Protein AF-A0A107F5Z0-F1 (afdb_monomer_lite)

Radius of gyration: 12.02 Å; chains: 1; bounding box: 25×20×34 Å

Organism: NCBI:txid101571

Sequence (72 aa):
MREQLEKFEYLWDGSQPQWALLAMEQDGQSSYLVVNTQSRAAKIIEDDALAQQIIERMLGAGVRIVSPGDGF

Structure (mmCIF, N/CA/C/O backbone):
data_AF-A0A107F5Z0-F1
#
_entry.id   AF-A0A107F5Z0-F1
#
loop_
_atom_site.group_PDB
_atom_site.id
_atom_site.type_symbol
_atom_site.label_atom_id
_atom_site.label_alt_id
_atom_site.label_comp_id
_atom_site.label_asym_id
_atom_site.label_entity_id
_atom_site.label_seq_id
_atom_site.pdbx_PDB_ins_code
_atom_site.Cartn_x
_atom_site.Cartn_y
_atom_site.Cartn_z
_atom_site.occupancy
_atom_site.B_iso_or_equiv
_atom_site.auth_seq_id
_atom_site.auth_comp_id
_atom_site.auth_asym_id
_atom_site.auth_atom_id
_atom_site.pdbx_PDB_model_num
ATOM 1 N N . MET A 1 1 ? 12.258 2.888 18.260 1.00 46.75 1 MET A N 1
ATOM 2 C CA . MET A 1 1 ? 11.917 2.489 16.872 1.00 46.75 1 MET A CA 1
ATOM 3 C C . MET A 1 1 ? 10.513 1.872 16.841 1.00 46.75 1 MET A C 1
ATOM 5 O O . MET A 1 1 ? 10.345 0.693 16.573 1.00 46.75 1 MET A O 1
ATOM 9 N N . ARG A 1 2 ? 9.506 2.655 17.241 1.00 43.88 2 ARG A N 1
ATOM 10 C CA . ARG A 1 2 ? 8.065 2.309 17.247 1.00 43.88 2 ARG A CA 1
ATOM 11 C C . ARG A 1 2 ? 7.222 3.538 16.868 1.00 43.88 2 ARG A C 1
ATOM 13 O O . ARG A 1 2 ? 6.218 3.410 16.189 1.00 43.88 2 ARG A O 1
ATOM 20 N N . GLU A 1 3 ? 7.744 4.724 17.171 1.00 44.06 3 GLU A N 1
ATOM 21 C CA . GLU A 1 3 ? 7.107 6.034 16.967 1.00 44.06 3 GLU A CA 1
ATOM 22 C C . GLU A 1 3 ? 6.886 6.458 15.502 1.00 44.06 3 GLU A C 1
ATOM 24 O O . GLU A 1 3 ? 6.158 7.415 15.247 1.00 44.06 3 GLU A O 1
ATOM 29 N N . GLN A 1 4 ? 7.491 5.779 14.518 1.00 52.34 4 GLN A N 1
ATOM 30 C CA . GLN A 1 4 ? 7.244 6.093 13.107 1.00 52.34 4 GLN A CA 1
ATOM 31 C C . GLN A 1 4 ? 6.066 5.334 12.502 1.00 52.34 4 GLN A C 1
ATOM 33 O O . GLN A 1 4 ? 5.579 5.801 11.491 1.00 52.34 4 GLN A O 1
ATOM 38 N N . LEU A 1 5 ? 5.553 4.246 13.092 1.00 47.16 5 LEU A N 1
ATOM 39 C CA . LEU A 1 5 ? 4.364 3.568 12.544 1.00 47.16 5 LEU A CA 1
ATOM 40 C C . LEU A 1 5 ? 3.047 4.238 12.965 1.00 47.16 5 LEU A C 1
ATOM 42 O O . LEU A 1 5 ? 2.112 4.287 12.175 1.00 47.16 5 LEU A O 1
ATOM 46 N N . GLU A 1 6 ? 2.985 4.822 14.163 1.00 49.78 6 GLU A N 1
ATOM 47 C CA . GLU A 1 6 ? 1.778 5.494 14.683 1.00 49.78 6 GLU A CA 1
ATOM 48 C C . GLU A 1 6 ? 1.416 6.740 13.850 1.00 49.78 6 GLU A C 1
ATOM 50 O O . GLU A 1 6 ? 0.249 7.063 13.634 1.00 49.78 6 GLU A O 1
ATOM 55 N N . LYS A 1 7 ? 2.424 7.402 13.262 1.00 48.28 7 LYS A N 1
ATOM 56 C CA . LYS A 1 7 ? 2.238 8.465 12.259 1.00 48.28 7 LYS A CA 1
ATOM 57 C C . LYS A 1 7 ? 1.829 7.943 10.879 1.00 48.28 7 LYS A C 1
ATOM 59 O O . LYS A 1 7 ? 1.796 8.723 9.940 1.00 48.28 7 LYS A O 1
ATOM 64 N N . PHE A 1 8 ? 1.572 6.655 10.708 1.00 53.31 8 PHE A N 1
ATOM 65 C CA . PHE A 1 8 ? 1.071 6.084 9.459 1.00 53.31 8 PHE A CA 1
ATOM 66 C C . PHE A 1 8 ? -0.160 5.198 9.709 1.00 53.31 8 PHE A C 1
ATOM 68 O O . PHE A 1 8 ? -0.774 4.733 8.755 1.00 53.31 8 PHE A O 1
ATOM 75 N N . GLU A 1 9 ? -0.618 5.053 10.957 1.00 49.84 9 GLU A N 1
ATOM 76 C CA . GLU A 1 9 ? -1.931 4.465 11.262 1.00 49.84 9 GLU A CA 1
ATOM 77 C C . GLU A 1 9 ? -3.084 5.297 10.687 1.00 49.84 9 GLU A C 1
ATOM 79 O O . GLU A 1 9 ? -4.072 4.735 10.225 1.00 49.84 9 GLU A O 1
ATOM 84 N N . TYR A 1 10 ? -2.941 6.629 10.595 1.00 54.16 10 TYR A N 1
ATOM 85 C CA . TYR A 1 10 ? -3.910 7.457 9.856 1.00 54.16 10 TYR A CA 1
ATOM 86 C C . TYR A 1 10 ? -3.917 7.167 8.346 1.00 54.16 10 TYR A C 1
ATOM 88 O O . TYR A 1 10 ? -4.777 7.654 7.613 1.00 54.16 10 TYR A O 1
ATOM 96 N N . LEU A 1 11 ? -2.896 6.462 7.870 1.00 56.28 11 LEU A N 1
ATOM 97 C CA . LEU A 1 11 ? -2.628 6.179 6.475 1.00 56.28 11 LEU A CA 1
ATOM 98 C C . LEU A 1 11 ? -3.139 4.792 6.114 1.00 56.28 11 LEU A C 1
ATOM 100 O O . LEU A 1 11 ? -3.795 4.661 5.097 1.00 56.28 11 LEU A O 1
ATOM 104 N N . TRP A 1 12 ? -2.901 3.785 6.950 1.00 59.97 12 TRP A N 1
ATOM 105 C CA . TRP A 1 12 ? -3.536 2.477 6.834 1.00 59.97 12 TRP A CA 1
ATOM 106 C C . TRP A 1 12 ? -3.283 1.661 8.114 1.00 59.97 12 TRP A C 1
ATOM 108 O O . TRP A 1 12 ? -2.171 1.190 8.340 1.00 59.97 12 TRP A O 1
ATOM 118 N N . ASP A 1 13 ? -4.306 1.480 8.957 1.00 62.50 13 ASP A N 1
ATOM 119 C CA . ASP A 1 13 ? -4.225 0.648 10.175 1.00 62.50 13 ASP A CA 1
ATOM 120 C C . ASP A 1 13 ? -4.441 -0.856 9.894 1.00 62.50 13 ASP A C 1
ATOM 122 O O . ASP A 1 13 ? -4.248 -1.702 10.765 1.00 62.50 13 ASP A O 1
ATOM 126 N N . GLY A 1 14 ? -4.834 -1.201 8.664 1.00 62.53 14 GLY A N 1
ATOM 127 C CA . GLY A 1 14 ? -5.229 -2.556 8.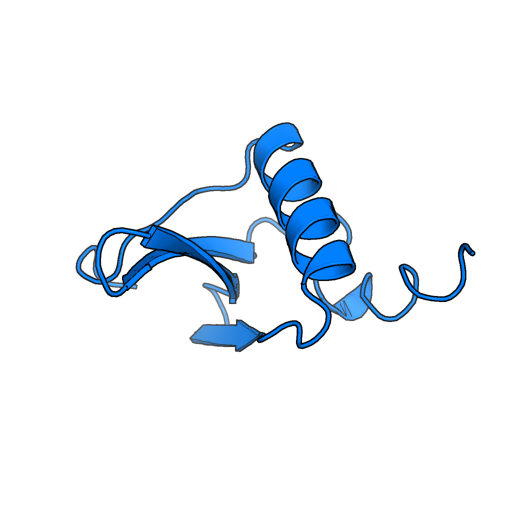280 1.00 62.53 14 GLY A CA 1
ATOM 128 C C . GLY A 1 14 ? -6.733 -2.836 8.366 1.00 62.53 14 GLY A C 1
ATOM 129 O O . GLY A 1 14 ? -7.173 -3.825 7.787 1.00 62.53 14 GLY A O 1
ATOM 130 N N . SER A 1 15 ? -7.542 -1.972 8.993 1.00 61.91 15 SER A N 1
ATOM 131 C CA . SER A 1 15 ? -9.002 -2.168 9.085 1.00 61.91 15 SER A CA 1
ATOM 132 C C . SER A 1 15 ? -9.798 -1.548 7.936 1.00 61.91 15 SER A C 1
ATOM 134 O O . SER A 1 15 ? -10.973 -1.870 7.758 1.00 61.91 15 SER A O 1
ATOM 136 N N . GLN A 1 16 ? -9.203 -0.643 7.153 1.00 64.62 16 GLN A N 1
ATOM 137 C CA . GLN A 1 16 ? -9.931 0.097 6.119 1.00 64.62 16 GLN A CA 1
ATOM 138 C C . GLN A 1 16 ? -9.756 -0.5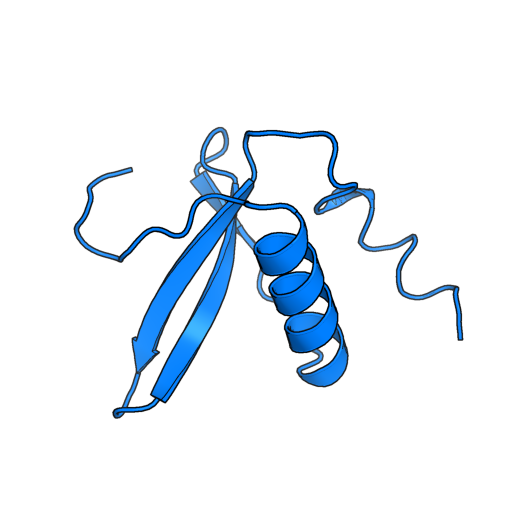34 4.724 1.00 64.62 16 GLN A C 1
ATOM 140 O O . GLN A 1 16 ? -8.667 -0.446 4.151 1.00 64.62 16 GLN A O 1
ATOM 145 N N . PRO A 1 17 ? -10.825 -1.093 4.117 1.00 67.38 17 PRO A N 1
ATOM 146 C CA . PRO A 1 17 ? -10.772 -1.781 2.817 1.00 67.38 17 PRO A CA 1
ATOM 147 C C . PRO A 1 17 ? -10.599 -0.831 1.618 1.00 67.38 17 PRO A C 1
ATOM 149 O O . PRO A 1 17 ? -10.592 -1.261 0.470 1.00 67.38 17 PRO A O 1
ATOM 152 N N . GLN A 1 18 ? -10.518 0.472 1.878 1.00 76.50 18 GLN A N 1
ATOM 153 C CA . GLN A 1 18 ? -10.450 1.534 0.874 1.00 76.50 18 GLN A CA 1
ATOM 154 C C . GLN A 1 18 ? -9.020 1.822 0.414 1.00 76.50 18 GLN A C 1
ATOM 156 O O . GLN A 1 18 ? -8.817 2.646 -0.472 1.00 76.50 18 GLN A O 1
ATOM 161 N N . TRP A 1 19 ? -8.028 1.193 1.039 1.00 82.25 19 TRP A N 1
ATOM 162 C CA . TRP A 1 19 ? -6.631 1.331 0.661 1.00 82.25 19 TRP A CA 1
ATOM 163 C C . TRP A 1 19 ? -6.226 0.179 -0.248 1.00 82.25 19 TRP A C 1
ATOM 165 O O . TRP A 1 19 ? -6.576 -0.972 0.004 1.00 82.25 19 TRP A O 1
ATOM 175 N N . ALA A 1 20 ? -5.496 0.503 -1.307 1.00 84.12 20 ALA A N 1
ATOM 176 C CA . ALA A 1 20 ? -5.005 -0.426 -2.308 1.00 84.12 20 ALA A CA 1
ATOM 177 C C . ALA A 1 20 ? -3.539 -0.117 -2.638 1.00 84.12 20 ALA A C 1
ATOM 179 O O . ALA A 1 20 ? -3.054 0.992 -2.401 1.00 84.12 20 ALA A O 1
ATOM 180 N N . LEU A 1 21 ? -2.842 -1.104 -3.195 1.00 86.50 21 LEU A N 1
ATOM 181 C CA . LEU A 1 21 ? -1.481 -0.943 -3.700 1.00 86.50 21 LEU A CA 1
ATOM 182 C C . LEU A 1 21 ? -1.516 -0.731 -5.211 1.00 86.50 21 LEU A C 1
ATOM 184 O O . LEU A 1 21 ? -1.831 -1.650 -5.962 1.00 86.50 21 LEU A O 1
ATOM 188 N N . LEU A 1 22 ? -1.170 0.468 -5.664 1.00 84.06 22 LEU A N 1
ATOM 189 C CA . LEU A 1 22 ? -0.980 0.766 -7.075 1.00 84.06 22 LEU A CA 1
ATOM 190 C C . LEU A 1 22 ? 0.400 0.288 -7.523 1.00 84.06 22 LEU A C 1
ATOM 192 O O . LEU A 1 22 ? 1.406 0.891 -7.161 1.00 84.06 22 LEU A O 1
ATOM 196 N N . ALA A 1 23 ? 0.442 -0.780 -8.312 1.00 82.81 23 ALA A N 1
ATOM 197 C CA . ALA A 1 23 ? 1.656 -1.264 -8.952 1.00 82.81 23 ALA A CA 1
ATOM 198 C C . ALA A 1 23 ? 1.981 -0.375 -10.156 1.00 82.81 23 ALA A C 1
ATOM 200 O O . ALA A 1 23 ? 1.229 -0.343 -11.126 1.00 82.81 23 ALA A O 1
ATOM 201 N N . MET A 1 24 ? 3.092 0.346 -10.096 1.00 77.56 24 MET A N 1
ATOM 202 C CA . MET A 1 24 ? 3.623 1.153 -11.185 1.00 77.56 24 MET A CA 1
ATOM 203 C C . MET A 1 24 ? 4.922 0.529 -11.678 1.00 77.56 24 MET A C 1
ATOM 205 O O . MET A 1 24 ? 5.851 0.328 -10.904 1.00 77.56 24 MET A O 1
ATOM 209 N N . GLU A 1 25 ? 5.007 0.243 -12.970 1.00 77.38 25 GLU A N 1
ATOM 210 C CA . GLU A 1 25 ? 6.285 -0.081 -13.595 1.00 77.38 25 GLU A CA 1
ATOM 211 C C . GLU A 1 25 ? 6.944 1.216 -14.054 1.00 77.38 25 GLU A C 1
ATOM 213 O O . GLU A 1 25 ? 6.402 1.932 -14.898 1.00 77.38 25 GLU A O 1
ATOM 218 N N . GLN A 1 26 ? 8.109 1.523 -13.491 1.00 67.50 26 GLN A N 1
ATOM 219 C CA . GLN A 1 26 ? 8.938 2.634 -13.936 1.00 67.50 26 GLN A CA 1
ATOM 220 C C . GLN A 1 26 ? 10.321 2.090 -14.289 1.00 67.50 26 GLN A C 1
ATOM 222 O O . GLN A 1 26 ? 10.949 1.425 -13.471 1.00 67.50 26 GLN A O 1
ATOM 227 N N . ASP A 1 27 ? 10.771 2.319 -15.524 1.00 69.25 27 ASP A N 1
ATOM 228 C CA . ASP A 1 27 ? 12.113 1.930 -15.992 1.00 69.25 27 ASP A CA 1
ATOM 229 C C . ASP A 1 27 ? 12.465 0.437 -15.773 1.00 69.25 27 ASP A C 1
ATOM 231 O O . ASP A 1 27 ? 13.614 0.073 -15.534 1.00 69.25 27 ASP A O 1
ATOM 235 N N .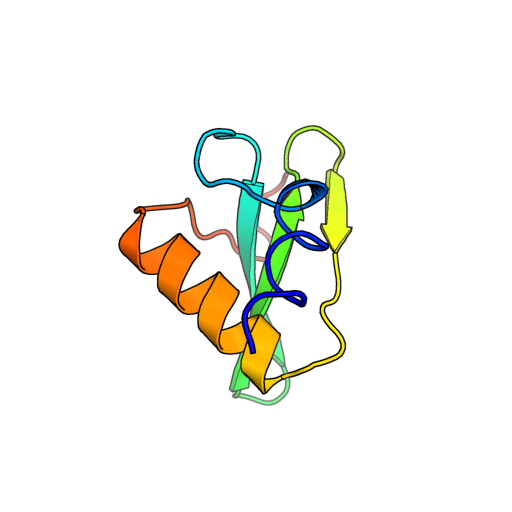 GLY A 1 28 ? 11.467 -0.456 -15.853 1.00 71.88 28 GLY A N 1
ATOM 236 C CA . GLY A 1 28 ? 11.642 -1.900 -15.638 1.00 71.88 28 GLY A CA 1
ATOM 237 C C . GLY A 1 28 ? 11.720 -2.327 -14.167 1.00 71.88 28 GLY A C 1
ATOM 238 O O . GLY A 1 28 ? 11.958 -3.502 -13.887 1.00 71.88 28 GLY A O 1
ATOM 239 N N . GLN A 1 29 ? 11.500 -1.404 -13.227 1.00 69.06 29 GLN A N 1
ATOM 240 C CA . GLN A 1 29 ? 11.319 -1.699 -11.809 1.00 69.06 29 GLN A CA 1
ATOM 241 C C . GLN A 1 29 ? 9.843 -1.573 -11.420 1.00 69.06 29 GLN A C 1
ATOM 243 O O . GLN A 1 29 ? 9.179 -0.580 -11.722 1.00 69.06 29 GLN A O 1
ATOM 248 N N . SER A 1 30 ? 9.328 -2.591 -10.730 1.00 67.94 30 SER A N 1
ATOM 249 C CA . SER A 1 30 ? 7.993 -2.556 -10.135 1.00 67.94 30 SER A CA 1
ATOM 250 C C . SER A 1 30 ? 8.036 -1.781 -8.818 1.00 67.94 30 SER A C 1
ATOM 252 O O . SER A 1 30 ? 8.606 -2.248 -7.832 1.00 67.94 30 SER A O 1
ATOM 254 N N . SER A 1 31 ? 7.410 -0.611 -8.804 1.00 76.56 31 SER A N 1
ATOM 255 C CA . SER A 1 31 ? 7.203 0.233 -7.629 1.00 76.56 31 SER A CA 1
ATOM 256 C C . SER A 1 31 ? 5.749 0.142 -7.180 1.00 76.56 31 SER A C 1
ATOM 258 O O . SER A 1 31 ? 4.848 -0.001 -8.002 1.00 76.56 31 SER A O 1
ATOM 260 N N . TYR A 1 32 ? 5.491 0.243 -5.878 1.00 79.56 32 TYR A N 1
ATOM 261 C CA . TYR A 1 32 ? 4.128 0.229 -5.347 1.00 79.56 32 TYR A CA 1
ATOM 262 C C . TYR A 1 32 ? 3.821 1.538 -4.633 1.00 79.56 32 TYR A C 1
ATOM 264 O O . TYR A 1 32 ? 4.623 2.035 -3.847 1.00 79.56 32 TYR A O 1
ATOM 272 N N . LEU A 1 33 ? 2.633 2.074 -4.886 1.00 79.81 33 LEU A N 1
ATOM 273 C CA . LEU A 1 33 ? 2.109 3.263 -4.229 1.00 79.81 33 LEU A CA 1
ATOM 274 C C . LEU A 1 33 ? 0.889 2.910 -3.399 1.00 79.81 33 LEU A C 1
ATOM 276 O O . LEU A 1 33 ? -0.010 2.206 -3.851 1.00 79.81 33 LEU A O 1
ATOM 280 N N . VAL A 1 34 ? 0.832 3.448 -2.188 1.00 83.19 34 VAL A N 1
ATOM 281 C CA . VAL A 1 34 ? -0.338 3.302 -1.328 1.00 83.19 34 VAL A CA 1
ATOM 282 C C . VAL A 1 34 ? -1.378 4.326 -1.771 1.00 83.19 34 VAL A C 1
ATOM 284 O O . VAL A 1 34 ? -1.154 5.538 -1.696 1.00 83.19 34 VAL A O 1
ATOM 287 N N . VAL A 1 35 ? -2.519 3.846 -2.260 1.00 81.38 35 VAL A N 1
ATOM 288 C CA . VAL A 1 35 ? -3.604 4.694 -2.762 1.00 81.38 35 VAL A CA 1
ATOM 289 C C . VAL A 1 35 ? -4.889 4.428 -2.000 1.00 81.38 35 VAL A C 1
ATOM 291 O O . VAL A 1 35 ? -5.213 3.291 -1.670 1.00 81.38 35 VAL A O 1
ATOM 294 N N . ASN A 1 36 ? -5.646 5.486 -1.735 1.00 80.56 36 ASN A N 1
ATOM 295 C CA . ASN A 1 36 ? -7.002 5.378 -1.229 1.00 80.56 36 ASN A CA 1
ATOM 296 C C . ASN A 1 36 ? -7.971 5.425 -2.415 1.00 80.56 36 ASN A C 1
ATOM 298 O O . ASN A 1 36 ? -8.092 6.456 -3.080 1.00 80.56 36 ASN A O 1
ATOM 302 N N . THR A 1 37 ? -8.669 4.325 -2.678 1.00 77.88 37 THR A N 1
ATOM 303 C CA . THR A 1 37 ? -9.616 4.205 -3.793 1.00 77.88 37 THR A CA 1
ATOM 304 C C . THR A 1 37 ? -10.909 4.983 -3.558 1.00 77.88 37 THR A C 1
ATOM 306 O O . THR A 1 37 ? -11.575 5.338 -4.524 1.00 77.88 37 THR A O 1
ATOM 309 N N . GLN A 1 38 ? -11.269 5.288 -2.306 1.00 76.94 38 GLN A N 1
ATOM 310 C CA . GLN A 1 38 ? -12.454 6.092 -1.995 1.00 76.94 38 GLN A CA 1
ATOM 311 C C . GLN A 1 38 ? -12.213 7.580 -2.283 1.00 76.94 38 GLN A C 1
ATOM 313 O O . GLN A 1 38 ? -13.012 8.218 -2.963 1.00 76.94 38 GLN A O 1
ATOM 318 N N . SER A 1 39 ? -11.110 8.129 -1.778 1.00 74.19 39 SER A N 1
ATOM 319 C CA . SER A 1 39 ? -10.765 9.550 -1.923 1.00 74.19 39 SER A CA 1
ATOM 320 C C . SER A 1 39 ? -9.962 9.850 -3.190 1.00 74.19 39 SER A C 1
ATOM 322 O O . SER A 1 39 ? -9.703 11.016 -3.479 1.00 74.19 39 SER A O 1
ATOM 324 N N . ARG A 1 40 ? -9.533 8.814 -3.928 1.00 71.12 40 ARG A N 1
ATOM 325 C CA . ARG A 1 40 ? -8.622 8.902 -5.087 1.00 71.12 40 ARG A CA 1
ATOM 326 C C . ARG A 1 40 ? -7.319 9.641 -4.769 1.00 71.12 40 ARG A C 1
ATOM 328 O O . ARG A 1 40 ? -6.757 10.338 -5.609 1.00 71.12 40 ARG A O 1
ATOM 335 N N . ALA A 1 41 ? -6.847 9.492 -3.536 1.00 70.94 41 ALA A N 1
ATOM 336 C CA . ALA A 1 41 ? -5.626 10.122 -3.060 1.00 70.94 41 ALA A CA 1
ATOM 337 C C . ALA A 1 41 ? -4.490 9.098 -3.049 1.00 70.94 41 ALA A C 1
ATOM 339 O O . ALA A 1 41 ? -4.629 8.022 -2.469 1.00 70.94 41 ALA A O 1
ATOM 340 N N . ALA A 1 42 ? -3.362 9.449 -3.659 1.00 73.12 42 ALA A N 1
ATOM 341 C CA . ALA A 1 42 ? -2.121 8.704 -3.516 1.00 73.12 42 ALA A CA 1
ATOM 342 C C . ALA A 1 42 ? -1.304 9.288 -2.366 1.00 73.12 42 ALA A C 1
ATOM 344 O O . ALA A 1 42 ? -1.246 10.507 -2.178 1.00 73.12 42 ALA A O 1
ATOM 345 N N . LYS A 1 43 ? -0.664 8.414 -1.598 1.00 73.62 43 LYS A N 1
ATOM 346 C CA . LYS A 1 43 ? 0.273 8.807 -0.557 1.00 73.62 43 LYS A CA 1
ATOM 347 C C . LYS A 1 43 ? 1.647 8.273 -0.913 1.00 73.62 43 LYS A C 1
ATOM 349 O O . LYS A 1 43 ? 1.855 7.067 -1.014 1.00 73.62 43 LYS A O 1
ATOM 354 N N . ILE A 1 44 ? 2.568 9.207 -1.097 1.00 72.06 44 ILE A N 1
ATOM 355 C CA . ILE A 1 44 ? 3.978 8.915 -1.313 1.00 72.06 44 ILE A CA 1
ATOM 356 C C . ILE A 1 44 ? 4.622 8.826 0.066 1.00 72.06 44 ILE A C 1
ATOM 358 O O . ILE A 1 44 ? 4.465 9.729 0.889 1.00 72.06 44 ILE A O 1
ATOM 362 N N . ILE A 1 45 ? 5.296 7.713 0.327 1.00 74.19 45 ILE A N 1
ATOM 363 C CA . ILE A 1 45 ? 6.104 7.522 1.526 1.00 74.19 45 ILE A CA 1
ATOM 364 C C . ILE A 1 45 ? 7.542 7.796 1.090 1.00 74.19 45 ILE A C 1
ATOM 366 O O . ILE A 1 45 ? 8.073 7.061 0.268 1.00 74.19 45 ILE A O 1
ATOM 370 N N . GLU A 1 46 ? 8.134 8.885 1.583 1.00 73.75 46 GLU A N 1
ATOM 371 C CA . GLU A 1 46 ? 9.486 9.324 1.188 1.00 73.75 46 GLU A CA 1
ATOM 372 C C . GLU A 1 46 ? 10.599 8.420 1.742 1.00 73.75 46 GLU A C 1
ATOM 374 O O . GLU A 1 46 ? 11.719 8.442 1.245 1.00 73.75 46 GLU A O 1
ATOM 379 N N . ASP A 1 47 ? 10.301 7.644 2.784 1.00 79.25 47 ASP A N 1
ATOM 380 C CA . ASP A 1 47 ? 11.237 6.705 3.394 1.00 79.25 47 ASP A CA 1
ATOM 381 C C . ASP A 1 47 ? 11.067 5.319 2.759 1.00 79.25 47 ASP A C 1
ATOM 383 O O . ASP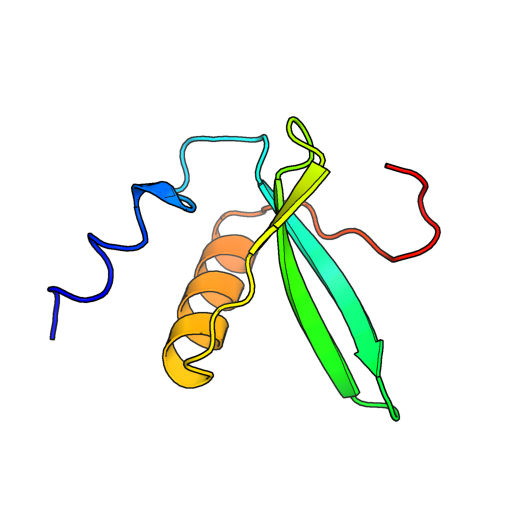 A 1 47 ? 10.070 4.635 3.001 1.00 79.25 47 ASP A O 1
ATOM 387 N N . ASP A 1 48 ? 12.038 4.907 1.941 1.00 77.69 48 ASP A N 1
ATOM 388 C CA . ASP A 1 48 ? 12.005 3.634 1.210 1.00 77.69 48 ASP A CA 1
ATOM 389 C C . ASP A 1 48 ? 11.894 2.413 2.137 1.00 77.69 48 ASP A C 1
ATOM 391 O O . ASP A 1 48 ? 11.178 1.455 1.835 1.00 77.69 48 ASP A O 1
ATOM 395 N N . ALA A 1 49 ? 12.571 2.442 3.291 1.00 80.31 49 ALA A N 1
ATOM 396 C CA . ALA A 1 49 ? 12.553 1.334 4.244 1.00 80.31 49 ALA A CA 1
ATOM 397 C C . ALA A 1 49 ? 11.189 1.215 4.938 1.00 80.31 49 ALA A C 1
ATOM 399 O O . ALA A 1 49 ? 10.714 0.111 5.222 1.00 80.31 49 ALA A O 1
ATOM 400 N N . LEU A 1 50 ? 10.536 2.343 5.213 1.00 79.00 50 LEU A N 1
ATOM 401 C CA . LEU A 1 50 ? 9.174 2.370 5.734 1.00 79.00 50 LEU A CA 1
ATOM 402 C C . LEU A 1 50 ? 8.149 1.982 4.663 1.00 79.00 50 LEU A C 1
ATOM 404 O O . LEU A 1 50 ? 7.214 1.234 4.955 1.00 79.00 50 LEU A O 1
ATOM 408 N N . ALA A 1 51 ? 8.327 2.461 3.431 1.00 77.38 51 ALA A N 1
ATOM 409 C CA . ALA A 1 51 ? 7.463 2.137 2.305 1.00 77.38 51 ALA A CA 1
ATOM 410 C C . ALA A 1 51 ? 7.425 0.625 2.073 1.00 77.38 51 ALA A C 1
ATOM 412 O O . ALA A 1 51 ? 6.339 0.049 2.021 1.00 77.38 51 ALA A O 1
ATOM 413 N N . GLN A 1 52 ? 8.591 -0.029 2.036 1.00 80.88 52 GLN A N 1
ATOM 414 C CA . GLN A 1 52 ? 8.677 -1.485 1.913 1.00 80.88 52 GLN A CA 1
ATOM 415 C C . GLN A 1 52 ? 7.936 -2.205 3.041 1.00 80.88 52 GLN A C 1
ATOM 417 O O . GLN A 1 52 ? 7.098 -3.055 2.754 1.00 80.88 52 GLN A O 1
ATOM 422 N N . GLN A 1 53 ? 8.137 -1.810 4.301 1.00 82.75 53 GLN A N 1
ATOM 423 C CA . GLN A 1 53 ? 7.440 -2.434 5.434 1.00 82.75 53 GLN A CA 1
ATOM 424 C C . GLN A 1 53 ? 5.914 -2.294 5.346 1.00 82.75 53 GLN A C 1
ATOM 426 O O . GLN A 1 53 ? 5.183 -3.228 5.683 1.00 82.75 53 GLN A O 1
ATOM 431 N N . ILE A 1 54 ? 5.415 -1.139 4.898 1.00 80.94 54 ILE A N 1
ATOM 432 C CA . ILE A 1 54 ? 3.976 -0.916 4.709 1.00 80.94 54 ILE A CA 1
ATOM 433 C C . ILE A 1 54 ? 3.455 -1.773 3.552 1.00 80.94 54 ILE A C 1
ATOM 435 O O . ILE A 1 54 ? 2.432 -2.436 3.713 1.00 80.94 54 ILE A O 1
ATOM 439 N N . ILE A 1 55 ? 4.168 -1.815 2.423 1.00 81.25 55 ILE A N 1
ATOM 440 C CA . ILE A 1 55 ? 3.811 -2.637 1.260 1.00 81.25 55 ILE A CA 1
ATOM 441 C C . ILE A 1 55 ? 3.767 -4.116 1.645 1.00 81.25 55 ILE A C 1
ATOM 443 O O . ILE A 1 55 ? 2.763 -4.777 1.397 1.00 81.25 55 ILE A O 1
ATOM 447 N N . GLU A 1 56 ? 4.802 -4.636 2.303 1.00 84.06 56 GLU A N 1
ATOM 448 C CA . GLU A 1 56 ? 4.850 -6.026 2.764 1.00 84.06 56 GLU A CA 1
ATOM 449 C C . GLU A 1 56 ? 3.696 -6.347 3.716 1.00 84.06 56 GLU A C 1
ATOM 451 O O . GLU A 1 56 ? 3.060 -7.396 3.600 1.00 84.06 56 GLU A O 1
ATOM 456 N N . ARG A 1 57 ? 3.363 -5.421 4.622 1.00 83.56 57 ARG A N 1
ATOM 457 C CA . ARG A 1 57 ? 2.226 -5.577 5.533 1.00 83.56 57 ARG A CA 1
ATOM 458 C C . ARG A 1 57 ? 0.886 -5.562 4.791 1.00 83.56 57 ARG A C 1
ATOM 460 O O . ARG A 1 57 ? 0.015 -6.361 5.123 1.00 83.56 57 ARG A O 1
ATOM 467 N N . MET A 1 58 ? 0.725 -4.706 3.781 1.00 83.50 58 MET A N 1
ATOM 468 C CA . MET A 1 58 ? -0.452 -4.662 2.900 1.00 83.50 58 MET A CA 1
ATOM 469 C C . MET A 1 58 ? -0.613 -5.947 2.094 1.00 83.50 58 MET A C 1
ATOM 471 O O . MET A 1 58 ? -1.703 -6.521 2.065 1.00 83.50 58 MET A O 1
ATOM 475 N N . LEU A 1 59 ? 0.476 -6.441 1.507 1.00 82.50 59 LEU A N 1
ATOM 476 C CA . LEU A 1 59 ? 0.506 -7.712 0.790 1.00 82.50 59 LEU A CA 1
ATOM 477 C C . LEU A 1 59 ? 0.161 -8.880 1.722 1.00 82.50 59 LEU A C 1
ATOM 479 O O . LEU A 1 59 ? -0.695 -9.697 1.389 1.00 82.50 59 LEU A O 1
ATOM 483 N N . GLY A 1 60 ? 0.758 -8.922 2.917 1.00 81.50 60 GLY A N 1
ATOM 484 C CA . GLY A 1 60 ? 0.479 -9.941 3.930 1.00 81.50 60 GLY A CA 1
ATOM 485 C C . GLY A 1 60 ? -0.957 -9.907 4.464 1.00 81.50 60 GLY A C 1
ATOM 486 O O . GLY A 1 60 ? -1.496 -10.944 4.841 1.00 81.50 60 GLY A O 1
ATOM 487 N N . ALA A 1 61 ? -1.599 -8.738 4.454 1.00 82.25 61 ALA A N 1
ATOM 488 C CA . ALA A 1 61 ? -3.005 -8.574 4.814 1.00 82.25 61 ALA A CA 1
ATOM 489 C C . ALA A 1 61 ? -3.982 -8.898 3.664 1.00 82.25 61 ALA A C 1
ATOM 491 O O . ALA A 1 61 ? -5.193 -8.882 3.880 1.00 82.25 61 ALA A O 1
ATOM 492 N N . GLY A 1 62 ? -3.490 -9.184 2.453 1.00 81.19 62 GLY A N 1
ATOM 493 C CA . GLY A 1 62 ? -4.331 -9.471 1.286 1.00 81.19 62 GLY A CA 1
ATOM 494 C C . GLY A 1 62 ? -4.990 -8.233 0.673 1.00 81.19 62 GLY A C 1
ATOM 495 O O . GLY A 1 62 ? -6.057 -8.339 0.067 1.00 81.19 62 GLY A O 1
ATOM 496 N N . VAL A 1 63 ? -4.382 -7.053 0.836 1.00 83.94 63 VAL A N 1
ATOM 497 C CA . VAL A 1 63 ? -4.858 -5.816 0.205 1.00 83.94 63 VAL A CA 1
ATOM 498 C C . VAL A 1 63 ? -4.840 -5.950 -1.31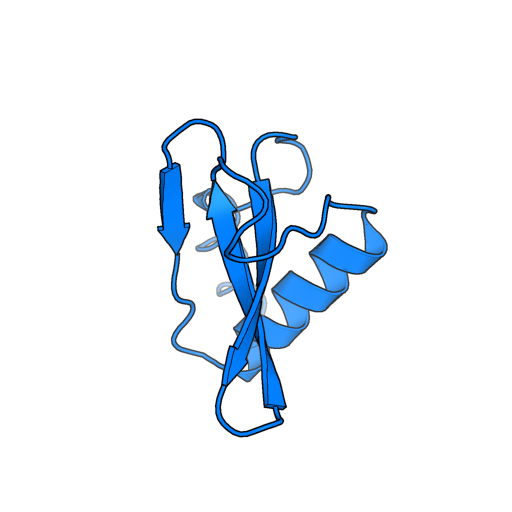7 1.00 83.94 63 VAL A C 1
ATOM 500 O O . VAL A 1 63 ? -3.936 -6.541 -1.908 1.00 83.94 63 VAL A O 1
ATOM 503 N N . ARG A 1 64 ? -5.845 -5.359 -1.969 1.00 82.69 64 ARG A N 1
ATOM 504 C CA . ARG A 1 64 ? -5.965 -5.376 -3.425 1.00 82.69 64 ARG A CA 1
ATOM 505 C C . ARG A 1 64 ? -4.809 -4.612 -4.076 1.00 82.69 64 ARG A C 1
ATOM 507 O O . ARG A 1 64 ? -4.585 -3.438 -3.778 1.00 82.69 64 ARG A O 1
ATOM 514 N N . ILE A 1 65 ? -4.127 -5.277 -5.004 1.00 85.31 65 ILE A N 1
ATOM 515 C CA . ILE A 1 65 ? -3.158 -4.661 -5.911 1.00 85.31 65 ILE A CA 1
ATOM 516 C C . ILE A 1 65 ? -3.890 -4.274 -7.188 1.00 85.31 65 ILE A C 1
ATOM 518 O O . ILE A 1 65 ? -4.799 -4.970 -7.642 1.00 85.31 65 ILE A O 1
ATOM 522 N N . VAL A 1 66 ? -3.514 -3.139 -7.739 1.00 82.44 66 VAL A N 1
ATOM 523 C CA . VAL A 1 66 ? -4.225 -2.475 -8.815 1.00 82.44 66 VAL A CA 1
ATOM 524 C C . VAL A 1 66 ? -3.207 -1.789 -9.728 1.00 82.44 66 VAL A C 1
ATOM 526 O O . VAL A 1 66 ? -2.134 -1.407 -9.269 1.00 82.44 66 VAL A O 1
ATOM 529 N N . SER A 1 67 ? -3.502 -1.654 -11.020 1.00 77.19 67 SER A N 1
ATOM 530 C CA . SER A 1 67 ? -2.534 -1.177 -12.022 1.00 77.19 67 SER A CA 1
ATOM 531 C C . SER A 1 67 ? -3.004 0.121 -12.688 1.00 77.19 67 SER A C 1
ATOM 533 O O . SER A 1 67 ? -4.212 0.316 -1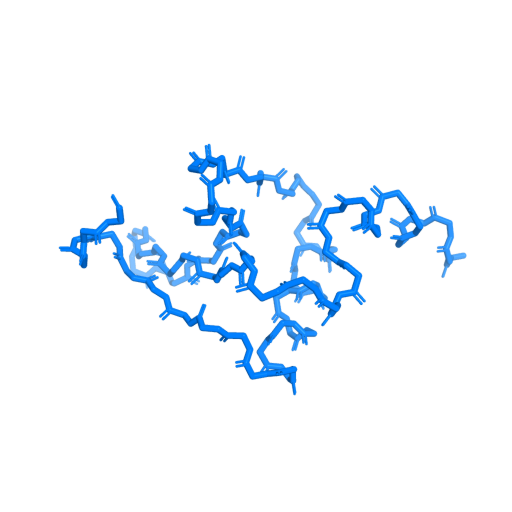2.864 1.00 77.19 67 SER A O 1
ATOM 535 N N . PRO A 1 68 ? -2.090 1.028 -13.086 1.00 65.81 68 PRO A N 1
ATOM 536 C CA . PRO A 1 68 ? -2.439 2.216 -13.852 1.00 65.81 68 PRO A CA 1
ATOM 537 C C . PRO A 1 68 ? -2.976 1.779 -15.220 1.00 65.81 68 PRO A C 1
ATOM 539 O O . PRO A 1 68 ? -2.232 1.314 -16.076 1.00 65.81 68 PRO A O 1
ATOM 542 N N . GLY A 1 69 ? -4.294 1.877 -15.397 1.00 62.28 69 GLY A N 1
ATOM 543 C CA . GLY A 1 69 ? -5.003 1.394 -16.588 1.00 62.28 69 GLY A CA 1
ATOM 544 C C . GLY A 1 69 ? -6.277 0.613 -16.274 1.00 62.28 69 GLY A C 1
ATOM 545 O O . GLY A 1 69 ? -7.163 0.559 -17.119 1.00 62.28 69 GLY A O 1
ATOM 546 N N . ASP A 1 70 ? -6.417 0.102 -15.046 1.00 58.62 70 ASP A N 1
ATOM 547 C CA . ASP A 1 70 ? -7.597 -0.679 -14.639 1.00 58.62 70 ASP A CA 1
ATOM 548 C C . ASP A 1 70 ? -8.850 0.189 -14.385 1.00 58.62 70 ASP A C 1
ATOM 550 O O . ASP A 1 70 ? -9.941 -0.335 -14.205 1.00 58.62 70 ASP A O 1
ATOM 554 N N . GLY A 1 71 ? -8.718 1.523 -14.435 1.00 48.75 71 GLY A N 1
ATOM 555 C CA . GLY A 1 71 ? -9.812 2.475 -14.215 1.00 48.75 71 GLY A CA 1
ATOM 556 C C . GLY A 1 71 ? -10.300 2.477 -12.761 1.00 48.75 71 GLY A C 1
ATOM 557 O O . GLY A 1 71 ? -11.058 1.608 -12.346 1.00 48.75 71 GLY A O 1
ATOM 558 N N . PHE A 1 72 ? -9.893 3.485 -11.988 1.00 52.25 72 PHE A N 1
ATOM 559 C CA . PHE A 1 72 ? -10.376 3.719 -10.618 1.00 52.25 72 PHE A CA 1
ATOM 560 C C . PHE A 1 72 ? -11.382 4.868 -10.549 1.00 52.25 72 PHE A C 1
ATOM 562 O O . PHE A 1 72 ? -11.230 5.849 -11.310 1.00 52.25 72 PHE A O 1
#

Foldseek 3Di:
DPVVVVVCVVVPVLPDLQWAWEFDDDPNDTDTWIAGNVVRDTDDDPDPVVSVVVVVVCVVSVHHYDYDPPDD

Secondary structure (DSSP, 8-state):
--HHHHHHHTT--S--TTEEEEEEEETTEEEEEEEETTTTEEE--S-HHHHHHHHHHHHHTTPPEE-TTS--

pLDDT: mean 71.36, std 12.2, range [43.88, 86.5]